Protein AF-A0A2D4EP56-F1 (afdb_monomer_lite)

Structure (mmCIF, N/CA/C/O backbone):
data_AF-A0A2D4EP56-F1
#
_entry.id   AF-A0A2D4EP56-F1
#
loop_
_atom_site.group_PDB
_atom_site.id
_atom_site.type_symbol
_atom_site.label_atom_id
_atom_site.label_alt_id
_atom_site.label_comp_id
_atom_site.label_asym_id
_atom_site.label_entity_id
_atom_site.label_seq_id
_atom_site.pdbx_PDB_ins_code
_atom_site.Cartn_x
_atom_site.Cartn_y
_atom_site.Cartn_z
_atom_site.occupancy
_atom_site.B_iso_or_equiv
_atom_site.auth_seq_id
_atom_site.auth_comp_id
_atom_site.auth_asym_id
_atom_site.auth_atom_id
_atom_site.pdbx_PDB_model_num
ATOM 1 N N . ARG A 1 1 ? -8.704 3.196 19.904 1.00 92.94 1 ARG A N 1
ATOM 2 C CA . ARG A 1 1 ? -8.139 4.462 20.442 1.00 92.94 1 ARG A CA 1
ATOM 3 C C . ARG A 1 1 ? -7.788 5.447 19.328 1.00 92.94 1 ARG A C 1
ATOM 5 O O . ARG A 1 1 ? -8.416 6.491 19.290 1.00 92.94 1 ARG A O 1
ATOM 12 N N . ARG A 1 2 ? -6.953 5.059 18.354 1.00 96.00 2 ARG A N 1
ATOM 13 C CA . ARG A 1 2 ? -6.559 5.853 17.169 1.00 96.00 2 ARG A CA 1
ATOM 14 C C . ARG A 1 2 ? -7.661 6.693 16.491 1.00 96.00 2 ARG A C 1
ATOM 16 O O . ARG A 1 2 ? -7.407 7.832 16.136 1.00 96.00 2 ARG A O 1
ATOM 23 N N . LEU A 1 3 ? -8.896 6.189 16.351 1.00 96.50 3 LEU A N 1
ATOM 24 C CA . LEU A 1 3 ? -10.008 6.978 15.783 1.00 96.50 3 LEU A CA 1
ATOM 25 C C . LEU A 1 3 ? -10.323 8.251 16.589 1.00 96.50 3 LEU A C 1
ATOM 27 O O . LEU A 1 3 ? -10.620 9.275 15.993 1.00 96.50 3 LEU A O 1
ATOM 31 N N . LEU A 1 4 ? -10.253 8.206 17.923 1.00 96.38 4 LEU A N 1
ATOM 32 C CA . LEU A 1 4 ? -10.516 9.372 18.777 1.00 96.38 4 LEU A CA 1
ATOM 33 C C . LEU A 1 4 ? -9.406 10.424 18.675 1.00 96.38 4 LEU A C 1
ATOM 35 O O . LEU A 1 4 ? -9.698 11.612 18.748 1.00 96.38 4 LEU A O 1
ATOM 39 N N . GLU A 1 5 ? -8.159 9.993 18.479 1.00 96.56 5 GLU A N 1
ATOM 40 C CA . GLU A 1 5 ? -6.993 10.877 18.323 1.00 96.56 5 GLU A CA 1
ATOM 41 C C . GLU A 1 5 ? -7.061 11.707 17.034 1.00 96.56 5 GLU A C 1
ATOM 43 O O . GLU A 1 5 ? -6.525 12.808 16.986 1.00 96.56 5 GLU A O 1
ATOM 48 N N . LEU A 1 6 ? -7.773 11.222 16.012 1.00 97.31 6 LEU A N 1
ATOM 49 C CA . LEU A 1 6 ? -8.001 11.948 14.758 1.00 97.31 6 LEU A CA 1
ATOM 50 C C . LEU A 1 6 ? -9.077 13.046 14.864 1.00 97.31 6 LEU A C 1
ATOM 52 O O . LEU A 1 6 ? -9.359 13.707 13.870 1.00 97.31 6 LEU A O 1
ATOM 56 N N . GLY A 1 7 ? -9.698 13.235 16.034 1.00 95.88 7 GLY A N 1
ATOM 57 C CA . GLY A 1 7 ? -10.703 14.277 16.261 1.00 95.88 7 GLY A CA 1
ATOM 58 C C . GLY A 1 7 ? -11.976 14.124 15.412 1.00 95.88 7 GLY A C 1
ATOM 59 O O . GLY A 1 7 ? -12.315 15.034 14.655 1.00 95.88 7 GLY A O 1
ATOM 60 N N . PRO A 1 8 ? -12.709 12.998 15.505 1.00 97.19 8 PRO A N 1
ATOM 61 C CA . PRO A 1 8 ? -13.915 12.789 14.715 1.00 97.19 8 PRO A CA 1
ATOM 62 C C . PRO A 1 8 ? -15.062 13.685 15.207 1.00 97.19 8 PRO A C 1
ATOM 64 O O . PRO A 1 8 ? -15.022 14.238 16.309 1.00 97.19 8 PRO A O 1
ATOM 67 N N . LYS A 1 9 ? -16.132 13.787 14.407 1.00 97.75 9 LYS A N 1
ATOM 68 C CA . LYS A 1 9 ? -17.352 14.525 14.781 1.00 97.75 9 LYS A CA 1
ATOM 69 C C . LYS A 1 9 ? -17.892 14.069 16.155 1.00 97.75 9 LYS A C 1
ATOM 71 O O . LYS A 1 9 ? -17.761 12.884 16.477 1.00 97.75 9 LYS A O 1
ATOM 76 N N . PRO A 1 10 ? -18.546 14.951 16.943 1.00 97.38 10 PRO A N 1
ATOM 77 C CA . PRO A 1 10 ? -18.960 14.648 18.318 1.00 97.38 10 PRO A CA 1
ATOM 78 C C . PRO A 1 10 ? -19.777 13.360 18.476 1.00 97.38 10 PRO A C 1
ATOM 80 O O . PRO A 1 10 ? -19.500 12.575 19.381 1.00 97.38 10 PRO A O 1
ATOM 83 N N . GLU A 1 11 ? -20.722 13.109 17.570 1.00 97.56 11 GLU A N 1
ATOM 84 C CA . GLU A 1 11 ? -21.556 11.898 17.564 1.00 97.56 11 G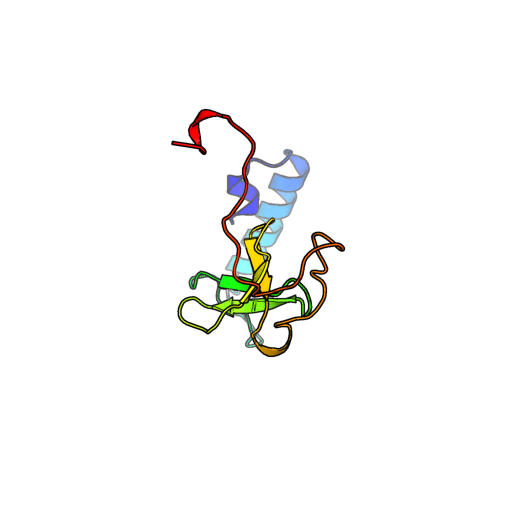LU A CA 1
ATOM 85 C C . GLU A 1 11 ? -20.708 10.621 17.435 1.00 97.56 11 GLU A C 1
ATOM 87 O O . GLU A 1 11 ? -20.814 9.699 18.247 1.00 97.56 11 GLU A O 1
ATOM 92 N N . VAL A 1 12 ? -19.776 10.604 16.476 1.00 97.75 12 VAL A N 1
ATOM 93 C CA . VAL A 1 12 ? -18.849 9.484 16.250 1.00 97.75 12 VAL A CA 1
ATOM 94 C C . VAL A 1 12 ? -17.912 9.310 17.445 1.00 97.75 12 VAL A C 1
ATOM 96 O O . VAL A 1 12 ? -17.644 8.183 17.867 1.00 97.75 12 VAL A O 1
ATOM 99 N N . ALA A 1 13 ? -17.432 10.405 18.038 1.00 97.69 13 ALA A N 1
ATOM 100 C CA . ALA A 1 13 ? -16.579 10.354 19.222 1.00 97.69 13 ALA A CA 1
ATOM 101 C C . ALA A 1 13 ? -17.308 9.734 20.427 1.00 97.69 13 ALA A C 1
ATOM 103 O O . ALA A 1 13 ? -16.744 8.882 21.116 1.00 97.69 13 ALA A O 1
ATOM 104 N N . GLN A 1 14 ? -18.561 10.126 20.677 1.00 97.62 14 GLN A N 1
ATOM 105 C CA . GLN A 1 14 ? -19.381 9.566 21.757 1.00 97.62 14 GLN A CA 1
ATOM 106 C C . GLN A 1 14 ? -19.612 8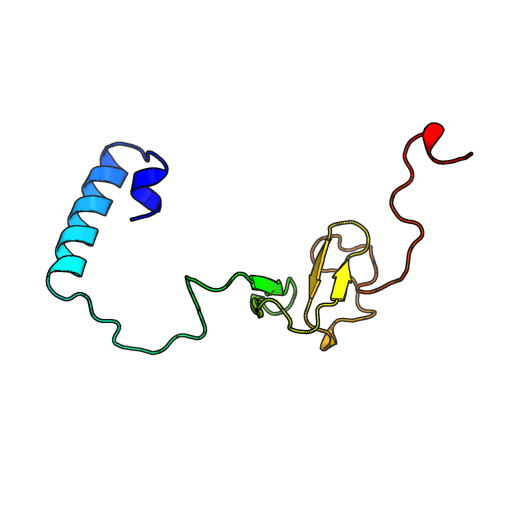.065 21.562 1.00 97.62 14 GLN A C 1
ATOM 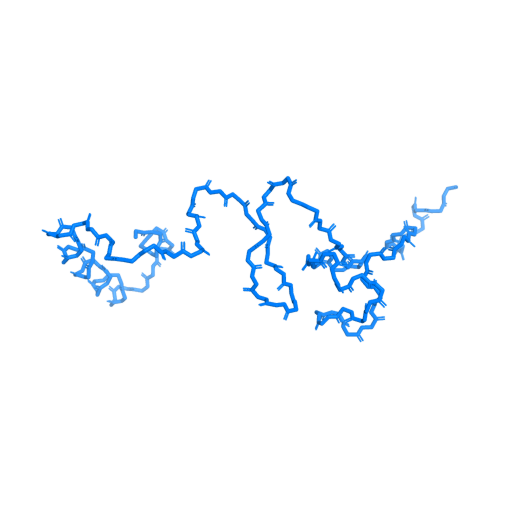108 O O . GLN A 1 14 ? -19.364 7.282 22.484 1.00 97.62 14 GLN A O 1
ATOM 113 N N . GLN A 1 15 ? -20.002 7.652 20.353 1.00 97.81 15 GLN A N 1
ATO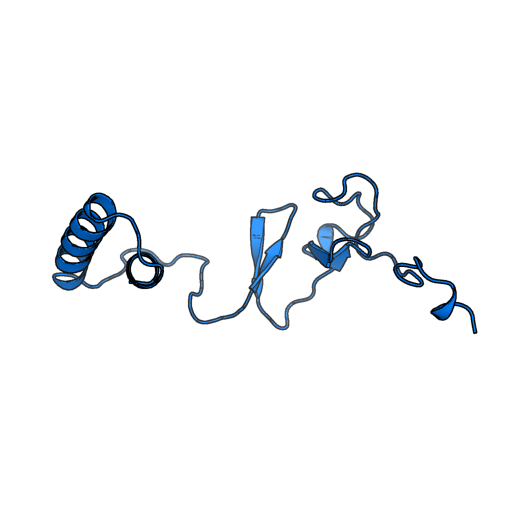M 114 C CA . GLN A 1 15 ? -20.181 6.239 20.020 1.00 97.81 15 GLN A CA 1
ATOM 115 C C . GLN A 1 15 ? -18.879 5.447 20.204 1.00 97.81 15 GLN A C 1
ATOM 117 O O . GLN A 1 15 ? -18.876 4.383 20.823 1.00 97.81 15 GLN A O 1
ATOM 122 N N . THR A 1 16 ? -17.755 5.992 19.738 1.00 97.38 16 THR A N 1
ATOM 123 C CA . THR A 1 16 ? -16.442 5.341 19.844 1.00 97.38 16 THR A CA 1
ATOM 124 C C . THR A 1 16 ? -16.005 5.169 21.300 1.00 97.38 16 THR A C 1
ATOM 126 O O . THR A 1 16 ? -15.498 4.106 21.656 1.00 97.38 16 THR A O 1
ATOM 129 N N . ARG A 1 17 ? -16.228 6.167 22.171 1.00 97.12 17 ARG A N 1
ATOM 130 C CA . ARG A 1 17 ? -15.935 6.048 23.614 1.00 97.12 17 ARG A CA 1
ATOM 131 C C . ARG A 1 17 ? -16.783 4.965 24.276 1.00 97.12 17 ARG A C 1
ATOM 133 O O . ARG A 1 17 ? -16.243 4.166 25.031 1.00 97.12 17 ARG A O 1
ATOM 140 N N . LYS A 1 18 ? -18.078 4.890 23.946 1.00 97.31 18 LYS A N 1
ATOM 141 C CA . LYS A 1 18 ? -18.977 3.847 24.467 1.00 97.31 18 LYS A CA 1
ATOM 142 C C . LYS A 1 18 ? -18.491 2.441 24.097 1.00 97.31 18 LYS A C 1
ATOM 144 O O . LYS A 1 18 ? -18.477 1.563 24.954 1.00 97.31 18 LYS A O 1
ATOM 149 N N . ILE A 1 19 ? -18.071 2.241 22.844 1.00 97.69 19 ILE A N 1
ATOM 150 C CA . ILE A 1 19 ? -17.513 0.962 22.371 1.00 97.69 19 ILE A CA 1
ATOM 151 C C . ILE A 1 19 ? -16.196 0.654 23.093 1.00 97.69 19 ILE A C 1
ATOM 153 O O . ILE A 1 19 ? -16.023 -0.451 23.595 1.00 97.69 19 ILE A O 1
ATOM 157 N N . LEU A 1 20 ? -15.297 1.635 23.214 1.00 96.88 20 LEU A N 1
ATOM 158 C CA . LEU A 1 20 ? -14.016 1.452 23.896 1.00 96.88 20 LEU A CA 1
ATOM 159 C C . LEU A 1 20 ? -14.196 1.013 25.357 1.00 96.88 20 LEU A C 1
ATOM 161 O O . LEU A 1 20 ? -13.561 0.051 25.776 1.00 96.88 20 LEU A O 1
ATOM 165 N N . SER A 1 21 ? -15.107 1.645 26.103 1.00 96.69 21 SER A N 1
ATOM 166 C CA . SER A 1 21 ? -15.410 1.248 27.485 1.00 96.69 21 SER A CA 1
ATOM 167 C C . SER A 1 21 ? -16.006 -0.158 27.594 1.00 96.69 21 SER A C 1
ATOM 169 O O . SER A 1 21 ? -15.879 -0.793 28.637 1.00 96.69 21 SER A O 1
ATOM 171 N N . ALA A 1 22 ? -16.672 -0.663 26.550 1.00 97.06 22 ALA A N 1
ATOM 172 C CA . ALA A 1 22 ? -17.123 -2.052 26.512 1.00 97.06 22 ALA A CA 1
ATOM 173 C C . ALA A 1 22 ? -15.947 -3.018 26.291 1.00 97.06 22 ALA A C 1
ATOM 175 O O . ALA A 1 22 ? -15.857 -4.019 26.998 1.00 97.06 22 ALA A O 1
ATOM 176 N N . CYS A 1 23 ? -15.019 -2.694 25.383 1.00 96.00 23 CYS A N 1
ATOM 177 C CA . CYS A 1 23 ? -13.799 -3.478 25.158 1.00 96.00 23 CYS A CA 1
ATOM 178 C C . CYS A 1 23 ? -12.905 -3.537 26.408 1.00 96.00 23 CYS A C 1
ATOM 180 O O . CYS A 1 23 ? -12.348 -4.581 26.718 1.00 96.00 23 CYS A O 1
ATOM 182 N N . GLU A 1 24 ? -12.799 -2.444 27.166 1.00 95.75 24 GLU A N 1
ATOM 183 C CA . GLU A 1 24 ? -11.971 -2.380 28.382 1.00 95.75 24 GLU A CA 1
ATOM 184 C C . GLU A 1 24 ? -12.482 -3.269 29.525 1.00 95.75 24 GLU A C 1
ATOM 186 O O . GLU A 1 24 ? -11.705 -3.636 30.402 1.00 95.75 24 GLU A O 1
ATOM 191 N N . LYS A 1 25 ? -13.762 -3.667 29.508 1.00 96.88 25 LYS A N 1
ATOM 192 C CA . LYS A 1 25 ? -14.309 -4.630 30.481 1.00 96.88 25 LYS A CA 1
ATOM 193 C C . LYS A 1 25 ? -13.834 -6.062 30.232 1.00 96.88 25 LYS A C 1
ATOM 195 O O . LYS A 1 25 ? -13.829 -6.857 31.165 1.00 96.88 25 LYS A O 1
ATOM 200 N N . ASN A 1 26 ? -13.467 -6.395 28.995 1.00 95.56 26 ASN A N 1
ATOM 201 C CA . ASN A 1 26 ? -12.899 -7.689 28.627 1.00 95.56 26 ASN A CA 1
ATOM 202 C C . ASN A 1 26 ? -11.868 -7.506 27.495 1.00 95.56 26 ASN A C 1
ATOM 204 O O . ASN A 1 26 ? -12.195 -7.733 26.328 1.00 95.56 26 ASN A O 1
ATOM 208 N N . PRO A 1 27 ? -10.641 -7.063 27.819 1.00 93.31 27 PRO A N 1
ATOM 209 C CA . PRO A 1 27 ? -9.615 -6.747 26.832 1.00 93.31 27 PRO A CA 1
ATOM 210 C C . PRO A 1 27 ? -8.894 -8.020 26.364 1.00 93.31 27 PRO A C 1
ATOM 212 O O . PRO A 1 27 ? -7.714 -8.216 26.646 1.00 93.31 27 PRO A O 1
ATOM 215 N N . SER A 1 28 ? -9.615 -8.910 25.683 1.00 95.88 28 SER A N 1
ATOM 216 C CA . SER A 1 28 ? -9.063 -10.145 25.124 1.00 95.88 28 SER A CA 1
ATOM 217 C C . SER A 1 28 ? -9.446 -10.317 23.658 1.00 95.88 28 SER A C 1
ATOM 219 O O . SER A 1 28 ? -10.584 -10.066 23.262 1.00 95.88 28 SER A O 1
ATOM 221 N N . ASP A 1 29 ? -8.485 -10.774 22.858 1.00 95.25 29 ASP A N 1
ATOM 222 C CA . ASP A 1 29 ? -8.709 -11.164 21.469 1.00 95.25 29 ASP A CA 1
ATOM 223 C C . ASP A 1 29 ? -8.966 -12.674 21.409 1.00 95.25 29 ASP A C 1
ATOM 225 O O . ASP A 1 29 ? -8.146 -13.478 21.847 1.00 95.25 29 ASP A O 1
ATOM 229 N N . THR A 1 30 ? -10.116 -13.084 20.871 1.00 96.81 30 THR A N 1
ATOM 230 C CA . THR A 1 30 ? -10.506 -14.507 20.815 1.00 96.81 30 THR A CA 1
ATOM 231 C C . THR A 1 30 ? -9.742 -15.298 19.749 1.00 96.81 30 THR A C 1
ATOM 233 O O . THR A 1 30 ? -9.567 -16.509 19.877 1.00 96.81 30 THR A O 1
ATOM 236 N N . HIS A 1 31 ? -9.298 -14.634 18.681 1.00 96.94 31 HIS A N 1
ATOM 237 C CA . HIS A 1 31 ? -8.680 -15.279 17.526 1.00 96.94 31 HIS A CA 1
ATOM 238 C C . HIS A 1 31 ? -7.350 -14.629 17.176 1.00 96.94 31 HIS A C 1
ATOM 240 O O . HIS A 1 31 ? -7.234 -13.405 17.147 1.00 96.94 31 HIS A O 1
ATOM 246 N N . GLN A 1 32 ? -6.375 -15.459 16.809 1.00 96.25 32 GLN A N 1
ATOM 247 C CA . GLN A 1 32 ? -5.145 -14.974 16.206 1.00 96.25 32 GLN A CA 1
AT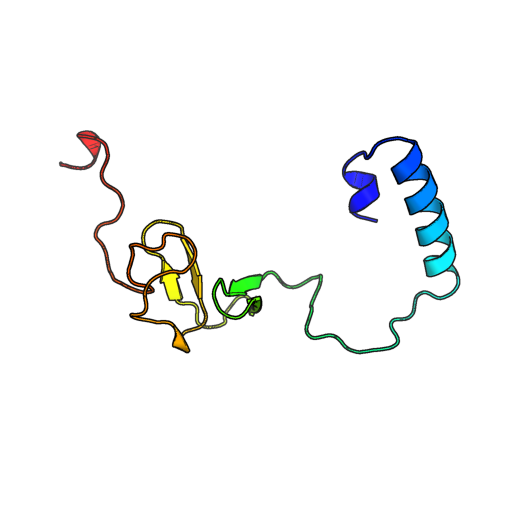OM 248 C C . GLN A 1 32 ? -5.409 -14.581 14.750 1.00 96.25 32 GLN A C 1
ATOM 250 O O . GLN A 1 32 ? -5.818 -15.407 13.934 1.00 96.25 32 GLN A O 1
ATOM 255 N N . LEU A 1 33 ? -5.136 -13.323 14.417 1.00 96.25 33 LEU A N 1
ATOM 256 C CA . LEU A 1 33 ? -5.217 -12.811 13.052 1.00 96.25 33 LEU A CA 1
ATOM 257 C C . LEU A 1 33 ? -3.821 -12.725 12.429 1.00 96.25 33 LEU A C 1
ATOM 259 O O . LEU A 1 33 ? -2.818 -12.579 13.130 1.00 96.25 33 LEU A O 1
ATOM 263 N N . ASN A 1 34 ? -3.759 -12.755 11.096 1.00 94.38 34 ASN A N 1
ATOM 264 C CA . ASN A 1 34 ? -2.546 -12.414 10.350 1.00 94.38 34 ASN A CA 1
ATOM 265 C C . ASN A 1 34 ? -2.399 -10.886 10.237 1.00 94.38 34 ASN A C 1
ATOM 267 O O . ASN A 1 34 ? -2.476 -10.312 9.150 1.00 94.38 34 ASN A O 1
ATOM 271 N N . TYR A 1 35 ? -2.265 -10.229 11.385 1.00 96.75 35 TYR A N 1
ATOM 272 C CA . TYR A 1 35 ? -2.123 -8.785 11.507 1.00 96.75 35 TYR A CA 1
ATOM 273 C C . TYR A 1 35 ? -1.305 -8.460 12.755 1.00 96.75 35 TYR A C 1
ATOM 275 O O . TYR A 1 35 ? -1.647 -8.898 13.852 1.00 96.75 35 TYR A O 1
ATOM 283 N N . ASP A 1 36 ? -0.248 -7.676 12.579 1.00 95.12 36 ASP A N 1
ATOM 284 C CA . ASP A 1 36 ? 0.572 -7.156 13.666 1.00 95.12 36 ASP A CA 1
ATOM 285 C C . ASP A 1 36 ? 0.464 -5.627 13.696 1.00 95.12 36 ASP A C 1
ATOM 287 O O . ASP A 1 36 ? 0.835 -4.936 12.746 1.00 95.12 36 ASP A O 1
ATOM 291 N N . MET A 1 37 ? -0.070 -5.096 14.796 1.00 94.56 37 MET A N 1
ATOM 292 C CA . MET A 1 37 ? -0.263 -3.658 14.991 1.00 94.56 37 MET A CA 1
ATOM 293 C C . MET A 1 37 ? 1.057 -2.901 15.221 1.00 94.56 37 MET A C 1
ATOM 295 O O . MET A 1 37 ? 1.116 -1.696 14.970 1.00 94.56 37 MET A O 1
ATOM 299 N N . HIS A 1 38 ? 2.105 -3.574 15.701 1.00 95.12 38 HIS A N 1
ATOM 300 C CA . HIS A 1 38 ? 3.373 -2.953 16.102 1.00 95.12 38 HIS A CA 1
ATOM 301 C C . HIS A 1 38 ? 4.473 -3.103 15.045 1.00 95.12 38 HIS A C 1
ATOM 303 O O . HIS A 1 38 ? 5.507 -2.440 15.137 1.00 95.12 38 HIS A O 1
ATOM 309 N N . ASN A 1 39 ? 4.264 -3.952 14.038 1.00 94.50 39 ASN A N 1
ATOM 310 C CA . ASN A 1 39 ? 5.240 -4.218 12.991 1.00 94.50 39 ASN A CA 1
ATOM 311 C C . ASN A 1 39 ? 4.886 -3.476 11.690 1.00 94.50 39 ASN A C 1
ATOM 313 O O . ASN A 1 39 ? 3.836 -3.743 11.104 1.00 94.50 39 ASN A O 1
ATOM 317 N N . PRO A 1 40 ? 5.743 -2.562 11.197 1.00 96.62 40 PRO A N 1
ATOM 318 C CA . PRO A 1 40 ? 5.525 -1.899 9.918 1.00 96.62 40 PRO A CA 1
ATOM 319 C C . PRO A 1 40 ? 5.432 -2.894 8.754 1.00 96.62 40 PRO A C 1
ATOM 321 O O . PRO A 1 40 ? 6.258 -3.802 8.613 1.00 96.62 40 PRO A O 1
ATOM 324 N N . PHE A 1 41 ? 4.463 -2.671 7.873 1.00 98.00 41 PHE A N 1
ATOM 325 C CA . PHE A 1 41 ? 4.273 -3.465 6.666 1.00 98.00 41 PHE A CA 1
ATOM 326 C C . PHE A 1 41 ? 3.855 -2.592 5.487 1.00 98.00 41 PHE A C 1
ATOM 328 O O . PHE A 1 41 ? 3.242 -1.538 5.662 1.00 98.00 41 PHE A O 1
ATOM 335 N N . ASP A 1 42 ? 4.149 -3.083 4.289 1.00 98.06 42 ASP A N 1
ATOM 336 C CA . ASP A 1 42 ? 3.568 -2.599 3.043 1.00 98.06 42 ASP A CA 1
ATOM 337 C C . ASP A 1 42 ? 2.394 -3.503 2.638 1.00 98.06 42 ASP A C 1
ATOM 339 O O . ASP A 1 42 ? 2.390 -4.703 2.914 1.00 98.06 42 ASP A O 1
ATOM 343 N N . ILE A 1 43 ? 1.383 -2.956 1.965 1.00 98.31 43 ILE A N 1
ATOM 344 C CA . ILE A 1 43 ? 0.271 -3.758 1.436 1.00 98.31 43 ILE A CA 1
ATOM 345 C C . ILE A 1 43 ? 0.660 -4.268 0.050 1.00 98.31 43 ILE A C 1
ATOM 347 O O . ILE A 1 43 ? 1.005 -3.471 -0.823 1.00 98.31 43 ILE A O 1
ATOM 351 N N . CYS A 1 44 ? 0.549 -5.578 -0.188 1.00 98.19 44 CYS A N 1
ATOM 352 C CA . CYS A 1 44 ? 0.628 -6.103 -1.546 1.00 98.19 44 CYS A CA 1
ATOM 353 C C . CYS A 1 44 ? -0.570 -5.601 -2.364 1.00 98.19 44 CYS A C 1
ATOM 355 O O . CYS A 1 44 ? -1.704 -6.020 -2.128 1.00 98.19 44 CYS A O 1
ATOM 357 N N . ALA A 1 45 ? -0.328 -4.762 -3.370 1.00 98.44 45 ALA A N 1
ATOM 358 C CA . ALA A 1 45 ? -1.379 -4.139 -4.178 1.00 98.44 45 ALA A CA 1
ATOM 359 C C . ALA A 1 45 ? -2.094 -5.094 -5.163 1.00 98.44 45 ALA A C 1
ATOM 361 O O . ALA A 1 45 ? -2.933 -4.653 -5.945 1.00 98.44 45 ALA A O 1
ATOM 362 N N . ALA A 1 46 ? -1.774 -6.393 -5.135 1.00 98.00 46 ALA A N 1
ATOM 363 C CA . ALA A 1 46 ? -2.477 -7.434 -5.889 1.00 98.00 46 ALA A CA 1
ATOM 364 C C . ALA A 1 46 ? -3.222 -8.430 -4.984 1.00 98.00 46 ALA A C 1
ATOM 366 O O . ALA A 1 46 ? -4.375 -8.746 -5.256 1.00 98.00 46 ALA A O 1
ATOM 367 N N . SER A 1 47 ? -2.585 -8.924 -3.914 1.00 97.62 47 SER A N 1
ATOM 368 C CA . 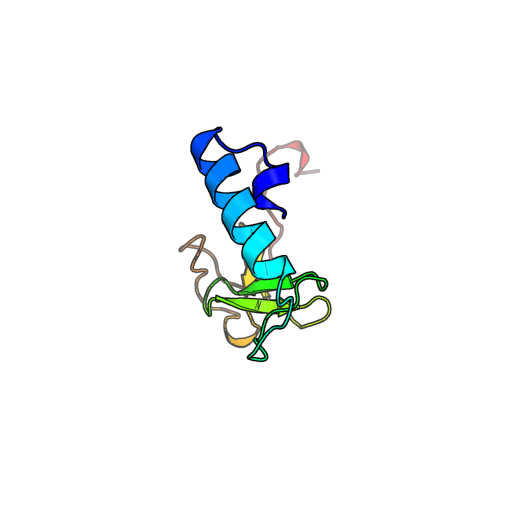SER A 1 47 ? -3.171 -9.946 -3.026 1.00 97.62 47 SER A CA 1
ATOM 369 C C . SER A 1 47 ? -3.822 -9.383 -1.760 1.00 97.62 47 SER A C 1
ATOM 371 O O . SER A 1 47 ? -4.481 -10.128 -1.037 1.00 97.62 47 SER A O 1
ATOM 373 N N . PHE A 1 48 ? -3.617 -8.093 -1.470 1.00 97.94 48 PHE A N 1
ATOM 374 C CA . PHE A 1 48 ? -4.099 -7.398 -0.269 1.00 97.94 48 PHE A CA 1
ATOM 375 C C . PHE A 1 48 ? -3.625 -8.018 1.056 1.00 97.94 48 PHE A C 1
ATOM 377 O O . PHE A 1 48 ? -4.264 -7.867 2.095 1.00 97.94 48 PHE A O 1
ATOM 384 N N . ARG A 1 49 ? -2.476 -8.705 1.029 1.00 97.38 49 ARG A N 1
ATOM 385 C CA . ARG A 1 49 ? -1.805 -9.266 2.212 1.00 97.38 49 ARG A CA 1
ATOM 386 C C . ARG A 1 49 ? -0.672 -8.348 2.695 1.00 97.38 49 ARG A C 1
ATOM 388 O O . ARG A 1 49 ? -0.075 -7.652 1.865 1.00 97.38 49 ARG A O 1
ATOM 395 N N . PRO A 1 50 ? -0.350 -8.348 4.003 1.00 97.81 50 PRO A N 1
ATOM 396 C CA . PRO A 1 50 ? 0.762 -7.567 4.535 1.00 97.81 50 PRO A CA 1
ATOM 397 C C . PRO A 1 50 ? 2.115 -8.150 4.102 1.00 97.81 50 PRO A C 1
ATOM 399 O O . PRO A 1 50 ? 2.332 -9.362 4.151 1.00 97.81 50 PRO A O 1
ATOM 402 N N . ILE A 1 51 ? 3.042 -7.273 3.726 1.00 97.75 51 ILE A N 1
ATOM 403 C CA . ILE A 1 51 ? 4.458 -7.561 3.488 1.00 97.75 51 ILE A CA 1
ATOM 404 C C . ILE A 1 51 ? 5.245 -6.866 4.601 1.00 97.75 51 ILE A C 1
ATOM 406 O O . ILE A 1 51 ? 5.487 -5.661 4.552 1.00 97.75 51 ILE A O 1
ATOM 410 N N . TYR A 1 52 ? 5.605 -7.619 5.638 1.00 97.06 52 TYR A N 1
ATOM 411 C CA . TYR A 1 52 ? 6.331 -7.077 6.786 1.00 97.06 52 TYR A CA 1
ATOM 412 C C . TYR A 1 52 ? 7.763 -6.673 6.433 1.00 97.06 52 TYR A C 1
ATOM 414 O O . TYR A 1 52 ? 8.397 -7.243 5.539 1.00 97.06 52 TYR A O 1
ATOM 422 N N . ARG A 1 53 ? 8.295 -5.704 7.183 1.00 93.94 53 ARG A N 1
ATOM 423 C CA . ARG A 1 53 ? 9.655 -5.190 6.999 1.00 93.94 53 ARG A CA 1
ATOM 424 C C . ARG A 1 53 ? 10.695 -6.319 6.991 1.00 93.94 53 ARG A C 1
ATOM 426 O O . ARG A 1 53 ? 10.672 -7.209 7.836 1.00 93.94 53 ARG A O 1
ATOM 433 N N . GLY A 1 54 ? 11.620 -6.267 6.034 1.00 92.19 54 GLY A N 1
ATOM 434 C CA . GLY A 1 54 ? 12.674 -7.275 5.856 1.00 92.19 54 GLY A CA 1
ATOM 435 C C . GLY A 1 54 ? 12.275 -8.477 4.993 1.00 92.19 54 GLY A C 1
ATOM 436 O O . GLY A 1 54 ? 13.134 -9.294 4.668 1.00 92.19 54 GLY A O 1
ATOM 437 N N . LYS A 1 55 ? 11.006 -8.595 4.580 1.00 95.12 55 LYS A N 1
ATOM 438 C CA . LYS A 1 55 ? 10.585 -9.561 3.556 1.00 95.12 55 LYS A CA 1
ATOM 439 C C . LYS A 1 55 ? 10.856 -9.020 2.144 1.00 95.12 55 LYS A C 1
ATOM 441 O O . LYS A 1 55 ? 10.876 -7.802 1.958 1.00 95.12 55 LYS A O 1
ATOM 446 N N . PRO A 1 56 ? 11.076 -9.903 1.151 1.00 96.94 56 PRO A N 1
ATOM 447 C CA . PRO A 1 56 ? 11.286 -9.480 -0.229 1.00 96.94 56 PRO A CA 1
ATOM 448 C C . PRO A 1 56 ? 10.033 -8.786 -0.773 1.00 96.94 56 PRO A C 1
ATOM 450 O O . PRO A 1 56 ? 8.914 -9.264 -0.583 1.00 96.94 56 PRO A O 1
ATOM 453 N N . VAL A 1 57 ? 10.239 -7.660 -1.452 1.00 97.75 57 VAL A N 1
ATOM 454 C CA . VAL A 1 57 ? 9.185 -6.820 -2.021 1.00 97.75 57 VAL A CA 1
ATOM 455 C C . VAL A 1 57 ? 9.605 -6.354 -3.406 1.00 97.75 57 VAL A C 1
ATOM 457 O O . VAL A 1 57 ? 10.726 -5.889 -3.601 1.00 97.75 57 VAL A O 1
ATOM 460 N N . GLU A 1 58 ? 8.687 -6.453 -4.356 1.00 98.31 58 GLU A N 1
ATOM 461 C CA . GLU A 1 58 ? 8.828 -5.883 -5.691 1.00 98.31 58 GLU A CA 1
ATOM 462 C C . GLU A 1 58 ? 8.014 -4.596 -5.760 1.00 98.31 58 GLU A C 1
ATOM 464 O O . GLU A 1 58 ? 6.913 -4.515 -5.208 1.00 98.31 58 GLU A O 1
ATOM 469 N N . LYS A 1 59 ? 8.542 -3.564 -6.417 1.00 98.38 59 LYS A N 1
ATOM 470 C CA . LYS A 1 59 ? 7.892 -2.250 -6.453 1.00 98.38 59 LYS A CA 1
ATOM 471 C C . LYS A 1 59 ? 7.538 -1.833 -7.865 1.00 98.38 59 LYS A C 1
ATOM 473 O O . LYS A 1 59 ? 8.245 -2.122 -8.827 1.00 98.38 59 LYS A O 1
ATOM 478 N N . CYS A 1 60 ? 6.431 -1.113 -7.986 1.00 98.19 60 CYS A N 1
ATOM 479 C CA . CYS A 1 60 ? 6.134 -0.356 -9.190 1.00 98.19 60 CYS A CA 1
ATOM 480 C C . CYS A 1 60 ? 7.169 0.776 -9.339 1.00 98.19 60 CYS A C 1
ATOM 482 O O . CYS A 1 60 ? 7.262 1.613 -8.436 1.00 98.19 60 CYS A O 1
ATOM 484 N N . PRO A 1 61 ? 7.885 0.867 -10.473 1.00 98.19 61 PRO A N 1
ATOM 485 C CA . PRO A 1 61 ? 8.947 1.858 -10.658 1.00 98.19 61 PRO A CA 1
ATOM 486 C C . PRO A 1 61 ? 8.454 3.314 -10.711 1.00 98.19 61 PRO A C 1
ATOM 488 O O . PRO A 1 61 ? 9.261 4.236 -10.637 1.00 98.19 61 PRO A O 1
ATOM 491 N N . LEU A 1 62 ? 7.141 3.531 -10.856 1.00 97.94 62 LEU A N 1
ATOM 492 C CA . LEU A 1 62 ? 6.530 4.859 -10.949 1.00 97.94 62 LEU A CA 1
ATOM 493 C C . LEU A 1 62 ? 5.789 5.264 -9.669 1.00 97.94 62 LEU A C 1
ATOM 495 O O . LEU A 1 62 ? 6.050 6.325 -9.118 1.00 97.94 62 LEU A O 1
ATOM 499 N N . SER A 1 63 ? 4.851 4.435 -9.202 1.00 97.81 63 SER A N 1
ATOM 500 C CA . SER A 1 63 ? 3.996 4.768 -8.047 1.00 97.81 63 SER A CA 1
ATOM 501 C C . SER A 1 63 ? 4.585 4.357 -6.699 1.00 97.81 63 SER A C 1
ATOM 503 O O . SER A 1 63 ? 4.091 4.792 -5.664 1.00 97.81 63 SER A O 1
ATOM 505 N N . GLY A 1 64 ? 5.585 3.470 -6.692 1.00 97.69 64 GLY A N 1
ATOM 506 C CA . GLY A 1 64 ? 6.098 2.860 -5.467 1.00 97.69 64 GLY A CA 1
ATOM 507 C C . GLY A 1 64 ? 5.178 1.801 -4.850 1.00 97.69 64 GLY A C 1
ATOM 508 O O . GLY A 1 64 ? 5.505 1.292 -3.782 1.00 97.69 64 GLY A O 1
ATOM 509 N N . ALA A 1 65 ? 4.064 1.437 -5.504 1.00 98.38 65 ALA A N 1
ATOM 510 C CA . ALA A 1 65 ? 3.178 0.368 -5.045 1.00 98.38 65 ALA A CA 1
ATOM 511 C C . ALA A 1 65 ? 3.952 -0.942 -4.819 1.00 98.38 65 ALA A C 1
ATOM 513 O O . ALA A 1 65 ? 4.718 -1.365 -5.689 1.00 98.38 65 ALA A O 1
ATOM 514 N N . CYS A 1 66 ? 3.736 -1.570 -3.663 1.00 98.44 66 CYS A N 1
ATOM 515 C CA . CYS A 1 66 ? 4.455 -2.761 -3.223 1.00 98.44 66 CYS A CA 1
ATOM 516 C C . CYS A 1 66 ? 3.722 -4.047 -3.618 1.00 98.44 66 CYS A C 1
ATOM 518 O O . CYS A 1 66 ? 2.493 -4.132 -3.578 1.00 98.44 66 CYS A O 1
ATOM 520 N N . TYR A 1 67 ? 4.490 -5.072 -3.971 1.00 98.62 67 TYR A N 1
ATOM 521 C CA . TYR A 1 67 ? 3.998 -6.370 -4.408 1.00 98.62 67 TYR A CA 1
ATOM 522 C C . TYR A 1 67 ? 4.834 -7.503 -3.819 1.00 98.62 67 TYR A C 1
ATOM 524 O O . TYR A 1 67 ? 6.036 -7.360 -3.597 1.00 98.62 67 TYR A O 1
ATOM 532 N N . SER A 1 68 ? 4.194 -8.653 -3.604 1.00 98.25 68 SER A N 1
ATOM 533 C CA . SER A 1 68 ? 4.914 -9.898 -3.347 1.00 98.25 68 SER A CA 1
ATOM 534 C C . SER A 1 68 ? 5.739 -10.296 -4.585 1.00 98.25 68 SER A C 1
ATOM 536 O O . SER A 1 68 ? 5.311 -10.000 -5.706 1.00 98.25 68 SER A O 1
ATOM 538 N N . PRO A 1 69 ? 6.873 -11.006 -4.423 1.00 98.00 69 PRO A N 1
ATOM 539 C CA . PRO A 1 69 ? 7.758 -11.374 -5.536 1.00 98.00 69 PRO A CA 1
ATOM 540 C C . PRO A 1 69 ? 7.085 -12.151 -6.676 1.00 98.00 69 PRO A C 1
ATOM 542 O O . PRO A 1 69 ? 7.490 -12.034 -7.828 1.00 98.00 69 PRO A O 1
ATOM 545 N N . GLU A 1 70 ? 6.018 -12.893 -6.376 1.00 98.00 70 GLU A N 1
ATOM 546 C CA . GLU A 1 70 ? 5.204 -13.634 -7.351 1.00 98.00 70 GLU A CA 1
ATOM 547 C C . GLU A 1 70 ? 4.567 -12.760 -8.453 1.00 98.00 70 GLU A C 1
ATOM 549 O O . GLU A 1 70 ? 4.187 -13.276 -9.503 1.00 98.00 70 GLU A O 1
ATOM 554 N N . PHE A 1 71 ? 4.464 -11.440 -8.249 1.00 98.31 71 PHE A N 1
ATOM 555 C CA . PHE A 1 71 ? 3.892 -10.505 -9.226 1.00 98.31 71 PHE A CA 1
ATOM 556 C C . PHE A 1 71 ? 4.939 -9.764 -10.071 1.00 98.31 71 PHE A C 1
ATOM 558 O O . PHE A 1 71 ? 4.564 -8.915 -10.885 1.00 98.31 71 PHE A O 1
ATOM 565 N N . ARG A 1 72 ? 6.237 -10.049 -9.901 1.00 98.19 72 ARG A N 1
ATOM 566 C CA . ARG A 1 72 ? 7.302 -9.436 -10.710 1.00 98.19 72 ARG A CA 1
ATOM 567 C C . ARG A 1 72 ? 7.043 -9.646 -12.205 1.00 98.19 72 ARG A C 1
ATOM 569 O O . ARG A 1 72 ? 6.635 -10.727 -12.620 1.00 98.19 72 ARG A O 1
ATOM 576 N N . GLY A 1 73 ? 7.268 -8.611 -13.013 1.00 98.19 73 GLY A N 1
ATOM 577 C CA . GLY A 1 73 ? 7.062 -8.646 -14.465 1.00 98.19 73 GLY A CA 1
ATOM 578 C C . GLY A 1 73 ? 5.600 -8.528 -14.914 1.00 98.19 73 GLY A C 1
ATOM 579 O O . GLY A 1 73 ? 5.341 -8.360 -16.103 1.00 98.19 73 GLY A O 1
ATOM 580 N N . GLN A 1 74 ? 4.622 -8.572 -14.001 1.00 98.62 74 GLN A N 1
ATOM 581 C CA . GLN A 1 74 ? 3.221 -8.319 -14.351 1.00 98.62 74 GLN A CA 1
ATOM 582 C C . GLN A 1 74 ? 2.923 -6.817 -14.452 1.00 98.62 74 GLN A C 1
ATOM 584 O O . GLN A 1 74 ? 3.674 -5.966 -13.967 1.00 98.62 74 GLN A O 1
ATOM 589 N N . ILE A 1 75 ? 1.771 -6.486 -15.040 1.00 98.56 75 ILE A N 1
ATOM 590 C CA . ILE A 1 75 ? 1.246 -5.119 -15.052 1.00 98.56 75 ILE A CA 1
ATOM 591 C C . ILE A 1 75 ? 0.751 -4.733 -13.652 1.00 98.56 75 ILE A C 1
ATOM 593 O O . ILE A 1 75 ? -0.076 -5.415 -13.042 1.00 98.56 75 ILE A O 1
ATOM 597 N N . CYS A 1 76 ? 1.251 -3.603 -13.158 1.00 98.31 76 CYS A N 1
ATOM 598 C CA . CYS A 1 76 ? 0.873 -2.993 -11.889 1.00 98.31 76 CYS A CA 1
ATOM 599 C C . CYS A 1 76 ? -0.631 -2.683 -11.841 1.00 98.31 76 CYS A C 1
ATOM 601 O O . CYS A 1 76 ? -1.165 -2.022 -12.727 1.00 98.31 76 CYS A O 1
ATOM 603 N N . ARG A 1 77 ? -1.312 -3.099 -10.766 1.00 98.25 77 ARG A N 1
ATOM 604 C CA . ARG A 1 77 ? -2.756 -2.879 -10.555 1.00 98.25 77 ARG A CA 1
ATOM 605 C C . ARG A 1 77 ? -3.100 -1.437 -10.183 1.00 98.25 77 ARG A C 1
ATOM 607 O O . ARG A 1 77 ? -4.213 -0.999 -10.436 1.00 98.25 77 ARG A O 1
ATOM 614 N N . VAL A 1 78 ? -2.141 -0.704 -9.614 1.00 98.31 78 VAL A N 1
ATOM 615 C CA . VAL A 1 78 ? -2.315 0.704 -9.221 1.00 98.31 78 VAL A CA 1
ATOM 616 C C . VAL A 1 78 ? -2.196 1.634 -10.424 1.00 98.31 78 VAL A C 1
ATOM 618 O O . VAL A 1 78 ? -3.055 2.477 -10.641 1.00 98.31 78 VAL A O 1
ATOM 621 N N . THR A 1 79 ? -1.126 1.494 -11.208 1.00 97.81 79 THR A N 1
ATOM 622 C CA . THR A 1 79 ? -0.848 2.392 -12.342 1.00 97.81 79 THR A CA 1
ATOM 623 C C . THR A 1 79 ? -1.451 1.911 -13.649 1.00 97.81 79 THR A C 1
ATOM 625 O O . THR A 1 79 ? -1.495 2.699 -14.580 1.00 97.81 79 THR A O 1
ATOM 628 N N . THR A 1 80 ? -1.815 0.627 -13.745 1.00 98.31 80 THR A N 1
ATOM 629 C CA . THR A 1 80 ? -2.366 -0.065 -14.927 1.00 98.31 80 THR A CA 1
ATOM 630 C C . THR A 1 80 ? -1.506 -0.050 -16.196 1.00 98.31 80 THR A C 1
ATOM 632 O O . THR A 1 80 ? -1.851 -0.721 -17.163 1.00 98.31 80 THR A O 1
ATOM 635 N N . VAL A 1 81 ? -0.355 0.634 -16.188 1.00 98.12 81 VAL A N 1
ATOM 636 C CA . VAL A 1 81 ? 0.493 0.841 -17.379 1.00 98.12 81 VAL A CA 1
ATOM 637 C C . VAL A 1 81 ? 1.971 0.496 -17.179 1.00 98.12 81 VAL A C 1
ATOM 639 O O . VAL A 1 81 ? 2.745 0.555 -18.127 1.00 98.12 81 VAL A O 1
ATOM 642 N N . THR A 1 82 ? 2.402 0.153 -15.961 1.00 98.12 82 THR A N 1
ATOM 643 C CA . THR A 1 82 ? 3.821 -0.124 -15.664 1.00 98.12 82 THR A CA 1
ATOM 644 C C . THR A 1 82 ? 4.062 -1.583 -15.313 1.00 98.12 82 THR A C 1
ATOM 646 O O . THR A 1 82 ? 3.229 -2.199 -14.652 1.00 98.12 82 THR A O 1
ATOM 649 N N . GLU A 1 83 ? 5.250 -2.082 -15.626 1.00 98.62 83 GLU A N 1
ATOM 650 C CA . GLU A 1 83 ? 5.733 -3.405 -15.228 1.00 98.62 83 GLU A CA 1
ATOM 651 C C . GLU A 1 83 ? 6.287 -3.393 -13.788 1.00 98.62 83 GLU A C 1
ATOM 653 O O . GLU A 1 83 ? 7.057 -2.504 -13.416 1.00 98.62 83 GLU A O 1
ATOM 658 N N . ILE A 1 84 ? 5.868 -4.351 -12.957 1.00 98.69 84 ILE A N 1
ATOM 659 C CA . ILE A 1 84 ? 6.288 -4.482 -11.552 1.00 98.69 84 ILE A CA 1
ATOM 660 C C . ILE A 1 84 ? 7.732 -5.001 -11.472 1.00 98.69 84 ILE A C 1
ATOM 662 O O . ILE A 1 84 ? 8.055 -6.013 -12.089 1.00 98.69 84 ILE A O 1
ATOM 666 N N . GLY A 1 85 ? 8.580 -4.359 -10.660 1.00 97.75 85 GLY A N 1
ATOM 667 C CA . GLY A 1 85 ? 9.960 -4.806 -10.416 1.00 97.75 85 GLY A CA 1
ATOM 668 C C . GLY A 1 85 ? 10.924 -4.535 -11.574 1.00 97.75 85 GLY A C 1
ATOM 669 O O . GLY A 1 85 ? 12.007 -5.116 -11.625 1.00 97.75 85 GLY A O 1
ATOM 670 N N . LYS A 1 86 ? 10.528 -3.681 -12.527 1.00 98.25 86 LYS A N 1
ATOM 671 C CA . LYS A 1 86 ? 11.383 -3.274 -13.642 1.00 98.25 86 LYS A CA 1
ATOM 672 C C . LYS A 1 86 ? 12.401 -2.230 -13.190 1.00 98.25 86 LYS A C 1
ATOM 674 O O . LYS A 1 86 ? 12.022 -1.217 -12.600 1.00 98.25 86 LYS A O 1
ATOM 679 N N . ASP A 1 87 ? 13.662 -2.442 -13.551 1.00 97.88 87 ASP A N 1
ATOM 680 C CA . ASP A 1 87 ? 14.713 -1.445 -13.374 1.00 97.88 87 ASP A CA 1
ATOM 681 C C . ASP A 1 87 ? 14.507 -0.278 -14.346 1.00 97.88 87 ASP A C 1
ATOM 683 O O . ASP A 1 87 ? 14.333 -0.460 -15.554 1.00 97.88 87 ASP A O 1
ATOM 687 N N . VAL A 1 88 ? 14.503 0.942 -13.812 1.00 97.56 88 VAL A N 1
ATOM 688 C CA . VAL A 1 88 ? 14.292 2.170 -14.584 1.00 97.56 88 VAL A CA 1
ATOM 689 C C . VAL A 1 88 ? 15.276 3.250 -14.157 1.00 97.56 88 VAL A C 1
ATOM 691 O O . VAL A 1 88 ? 15.759 3.275 -13.030 1.00 97.56 88 VAL A O 1
ATOM 694 N N . ILE A 1 89 ? 15.493 4.225 -15.037 1.00 96.75 89 ILE A N 1
ATOM 695 C CA . ILE A 1 89 ? 16.282 5.434 -14.746 1.00 96.75 89 ILE A CA 1
ATOM 696 C C . ILE A 1 89 ? 15.584 6.334 -13.692 1.00 96.75 89 ILE A C 1
ATOM 698 O O . ILE A 1 89 ? 16.209 7.181 -13.043 1.00 96.75 89 ILE A O 1
ATOM 702 N N . GLY A 1 90 ? 14.272 6.151 -13.517 1.00 95.69 90 GLY A N 1
ATOM 703 C CA . GLY A 1 90 ? 13.411 6.943 -12.642 1.00 95.69 90 GLY A CA 1
ATOM 704 C C . GLY A 1 90 ? 12.746 8.112 -13.369 1.00 95.69 90 GLY A C 1
ATOM 705 O O . GLY A 1 90 ? 13.056 8.414 -14.521 1.00 95.69 90 GLY A O 1
ATOM 706 N N . LEU A 1 91 ? 11.816 8.781 -12.686 1.00 97.25 91 LEU A N 1
ATOM 707 C CA . LEU A 1 91 ? 11.049 9.897 -13.243 1.00 97.25 91 LEU A CA 1
ATOM 708 C C . LEU A 1 91 ? 11.975 11.039 -13.709 1.00 97.25 91 LEU A C 1
ATOM 710 O O . LEU A 1 91 ? 12.884 11.453 -12.982 1.00 97.25 91 LEU A O 1
ATOM 714 N N . ARG A 1 92 ? 11.744 11.554 -14.921 1.00 96.88 92 ARG A N 1
ATOM 715 C CA . ARG A 1 92 ? 12.452 12.704 -15.505 1.00 96.88 92 ARG A CA 1
ATOM 716 C C . ARG A 1 92 ? 11.434 13.742 -15.967 1.00 96.88 92 ARG A C 1
ATOM 718 O O . ARG A 1 92 ? 10.670 13.485 -16.888 1.00 96.88 92 ARG A O 1
ATOM 725 N N . ILE A 1 93 ? 11.409 14.884 -15.288 1.00 97.81 93 ILE A N 1
ATOM 726 C CA . ILE A 1 93 ? 10.420 15.961 -15.459 1.00 97.81 93 ILE A CA 1
ATOM 727 C C . ILE A 1 93 ? 11.051 17.361 -15.425 1.00 97.81 93 ILE A C 1
ATOM 729 O O . ILE A 1 93 ? 10.336 18.356 -15.479 1.00 97.81 93 ILE A O 1
ATOM 733 N N . SER A 1 94 ? 12.378 17.465 -15.310 1.00 97.81 94 SER A N 1
ATOM 734 C CA . SER A 1 94 ? 13.090 18.742 -15.241 1.00 97.81 94 SER A CA 1
ATOM 735 C C . SER A 1 94 ? 14.408 18.700 -16.023 1.00 97.81 94 SER A C 1
ATOM 737 O O . SER A 1 94 ? 15.120 17.693 -15.936 1.00 97.81 94 SER A O 1
ATOM 739 N N . PRO A 1 95 ? 14.799 19.799 -16.705 1.00 96.62 95 PRO A N 1
ATOM 740 C CA . PRO A 1 95 ? 16.119 19.933 -17.326 1.00 96.62 95 PRO A CA 1
ATOM 741 C C . PRO A 1 95 ? 17.283 19.694 -16.355 1.00 96.62 95 PRO A C 1
ATOM 743 O O . PRO A 1 95 ? 18.323 19.190 -16.757 1.00 96.62 95 PRO A O 1
ATOM 746 N N . LEU A 1 96 ? 17.096 19.972 -15.057 1.00 96.56 96 LEU A N 1
ATOM 747 C CA . LEU A 1 96 ? 18.118 19.772 -14.020 1.00 96.56 96 LEU A CA 1
ATOM 748 C C . LEU A 1 96 ? 18.618 18.322 -13.907 1.00 96.56 96 LEU A C 1
ATOM 750 O O . LEU A 1 96 ? 19.675 18.084 -13.325 1.00 96.56 96 LEU A O 1
ATOM 754 N N . GLN A 1 97 ? 17.848 17.360 -14.420 1.00 96.94 97 GLN A N 1
ATOM 755 C CA . GLN A 1 97 ? 18.148 15.931 -14.352 1.00 96.94 97 GLN A CA 1
ATOM 756 C C . GLN A 1 97 ? 19.009 15.437 -15.528 1.00 96.94 97 GLN A C 1
ATOM 758 O O . GLN A 1 97 ? 19.338 14.251 -15.575 1.00 96.94 97 GLN A O 1
ATOM 763 N N . PHE A 1 98 ? 19.358 16.334 -16.453 1.00 93.38 98 PHE A N 1
ATOM 764 C CA . PHE A 1 98 ? 20.213 16.091 -17.611 1.00 93.38 98 PHE A CA 1
ATOM 765 C C . PHE A 1 98 ? 21.447 16.990 -17.481 1.00 93.38 98 PHE A C 1
ATOM 767 O O . PHE A 1 98 ? 21.470 18.109 -17.990 1.00 93.38 98 PHE A O 1
ATOM 774 N N . ARG A 1 99 ? 22.429 16.526 -16.704 1.00 82.69 99 ARG A N 1
ATOM 775 C CA . ARG A 1 99 ? 23.759 17.138 -16.620 1.00 82.69 99 ARG A CA 1
ATOM 776 C C . ARG A 1 99 ? 24.733 16.349 -17.473 1.00 82.69 99 ARG A C 1
ATOM 778 O O . ARG A 1 99 ? 24.625 15.103 -17.430 1.00 82.69 99 ARG A O 1
#

Organism: Micrurus corallinus (NCBI:txid54390)

Foldseek 3Di:
DVVVVVPDDPVVNVVVVVVVVVCVVPVDDPDDDLDDPPFDFAAAQPPRHTHTPPHDWWAFLAPRHTHDPVQAQHQGPVVNPTGINDDDPGDDDDPVVPD

Radius of gyration: 20.35 Å; chains: 1; bounding box: 45×35×48 Å

Secondary structure (DSSP, 8-state):
-HHHHT---HHHHHHHHHHHHHHTTS---SS--S--SSS-EEE-TTT--EEETTS--EE-TTT--EE-GGGTTSBPTTTSSSBTT--------SGGG--

InterPro domains:
  IPR010714 Coatomer, alpha subunit, C-terminal [PF06957] (1-99)

Sequence (99 aa):
RRLLELGPKPEVAQQTRKILSACEKNPSDTHQLNYDMHNPFDICAASFRPIYRGKPVEKCPLSGACYSPEFRGQICRVTTVTEIGKDVIGLRISPLQFR

pLDDT: mean 96.94, std 1.98, range [82.69, 98.69]